Protein AF-B3VRM2-F1 (afdb_monomer_lite)

Foldseek 3Di:
DDDEDDDPDDQVCQFPDCPPPDPPDPDDDNGWGKDWDWDQDPVGTDTDIDID

Structure (mmCIF, N/CA/C/O backbone):
data_AF-B3VRM2-F1
#
_entry.id   AF-B3VRM2-F1
#
loop_
_atom_site.group_PDB
_atom_site.id
_atom_site.type_symbol
_atom_site.label_atom_id
_atom_site.label_alt_id
_atom_site.label_comp_id
_atom_site.label_asym_id
_atom_site.label_entity_id
_atom_site.label_seq_id
_atom_site.pdbx_PDB_ins_code
_atom_site.Cartn_x
_atom_site.Cartn_y
_atom_site.Cartn_z
_atom_site.occupancy
_atom_site.B_iso_or_equiv
_atom_site.auth_seq_id
_atom_site.auth_comp_id
_atom_site.auth_asym_id
_atom_site.auth_atom_id
_atom_site.pdbx_PDB_model_num
ATOM 1 N N . GLU A 1 1 ? 9.239 -9.666 -20.853 1.00 71.69 1 GLU A N 1
ATOM 2 C CA . GLU A 1 1 ? 8.246 -8.588 -20.695 1.00 71.69 1 GLU A CA 1
ATOM 3 C C . GLU A 1 1 ? 8.566 -7.865 -19.404 1.00 71.69 1 GLU A C 1
ATOM 5 O O . GLU A 1 1 ? 8.962 -8.535 -18.453 1.00 71.69 1 GLU A O 1
ATOM 10 N N . ASP A 1 2 ? 8.471 -6.539 -19.402 1.00 86.75 2 ASP A N 1
ATOM 11 C CA . ASP A 1 2 ? 8.667 -5.735 -18.195 1.00 86.75 2 ASP A CA 1
ATOM 12 C C . ASP A 1 2 ? 7.413 -5.815 -17.314 1.00 86.75 2 ASP A C 1
ATOM 14 O O . ASP A 1 2 ? 6.293 -5.894 -17.819 1.00 86.75 2 ASP A O 1
ATOM 18 N N . VAL A 1 3 ? 7.604 -5.841 -15.994 1.00 92.88 3 VAL A N 1
ATOM 19 C CA . VAL A 1 3 ? 6.518 -5.945 -15.007 1.00 92.88 3 VAL A CA 1
ATOM 20 C C . VAL A 1 3 ? 6.157 -4.551 -14.501 1.00 92.88 3 VAL A C 1
ATOM 22 O O . VAL A 1 3 ? 7.045 -3.789 -14.125 1.00 92.88 3 VAL A O 1
ATOM 25 N N . ASP A 1 4 ? 4.859 -4.251 -14.440 1.00 95.25 4 ASP A N 1
ATOM 26 C CA . ASP A 1 4 ? 4.316 -3.005 -13.889 1.00 95.25 4 ASP A CA 1
ATOM 27 C C . ASP A 1 4 ? 3.335 -3.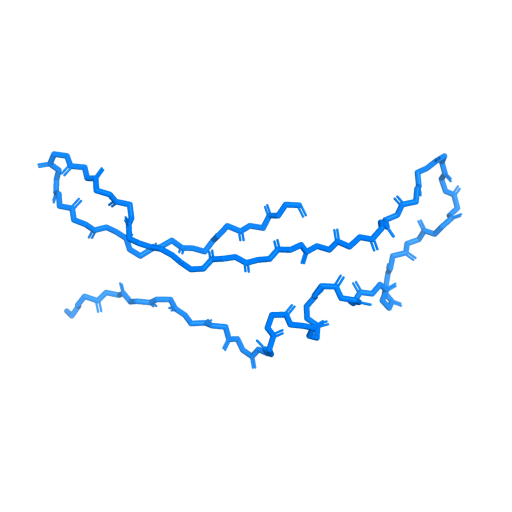288 -12.736 1.00 95.25 4 ASP A C 1
ATOM 29 O O . ASP A 1 4 ? 2.887 -4.423 -12.540 1.00 95.25 4 ASP A O 1
ATOM 33 N N . LEU A 1 5 ? 3.016 -2.257 -11.954 1.00 96.44 5 LEU A N 1
ATOM 34 C CA . LEU A 1 5 ? 2.138 -2.325 -10.788 1.00 96.44 5 LEU A CA 1
ATOM 35 C C . LEU A 1 5 ? 0.900 -1.451 -10.992 1.00 96.44 5 LEU A C 1
ATOM 37 O O . LEU A 1 5 ? 0.984 -0.330 -11.479 1.00 96.44 5 LEU A O 1
ATOM 41 N N . ALA A 1 6 ? -0.253 -1.934 -10.538 1.00 96.75 6 ALA A N 1
ATOM 42 C CA . ALA A 1 6 ? -1.497 -1.178 -10.560 1.00 96.75 6 ALA A CA 1
ATOM 43 C C . ALA A 1 6 ? -2.308 -1.428 -9.288 1.00 96.75 6 ALA A C 1
ATOM 45 O O . ALA A 1 6 ? -2.223 -2.493 -8.672 1.00 96.75 6 ALA A O 1
ATOM 46 N N . PHE A 1 7 ? -3.124 -0.447 -8.906 1.00 97.31 7 PHE A N 1
ATOM 47 C CA . PHE A 1 7 ? -4.072 -0.621 -7.815 1.00 97.31 7 PHE A CA 1
ATOM 48 C C . PHE A 1 7 ? -5.292 -1.424 -8.271 1.00 97.31 7 PHE A C 1
ATOM 50 O O . PHE A 1 7 ? -5.876 -1.151 -9.317 1.00 97.31 7 PHE A O 1
ATOM 57 N N . LEU A 1 8 ? -5.713 -2.385 -7.445 1.00 97.19 8 LEU A N 1
ATOM 58 C CA . LEU A 1 8 ? -6.953 -3.139 -7.662 1.00 97.19 8 LEU A CA 1
ATOM 59 C C . LEU A 1 8 ? -8.209 -2.324 -7.302 1.00 97.19 8 LEU A C 1
ATOM 61 O O . LEU A 1 8 ? -9.286 -2.565 -7.839 1.00 97.19 8 LEU A O 1
ATOM 65 N N . ARG A 1 9 ? -8.075 -1.389 -6.357 1.00 96.19 9 ARG A N 1
ATOM 66 C CA . ARG A 1 9 ? -9.138 -0.511 -5.841 1.00 96.19 9 ARG A CA 1
ATOM 67 C C . ARG A 1 9 ? -8.674 0.940 -5.915 1.00 96.19 9 ARG A C 1
ATOM 69 O O . ARG A 1 9 ? -7.479 1.177 -6.069 1.00 96.19 9 ARG A O 1
ATOM 76 N N . SER A 1 10 ? -9.585 1.901 -5.793 1.00 95.75 10 SER A N 1
ATOM 77 C CA . SER A 1 10 ? -9.188 3.311 -5.768 1.00 95.75 10 SER A CA 1
ATOM 78 C C . SER A 1 10 ? -8.302 3.614 -4.545 1.00 95.75 10 SER A C 1
ATOM 80 O O . SER A 1 10 ? -8.472 2.985 -3.492 1.00 95.75 10 SER A O 1
ATOM 82 N N . PRO A 1 11 ? -7.356 4.565 -4.647 1.00 94.31 11 PRO A N 1
ATOM 83 C CA . PRO A 1 11 ? -6.587 5.033 -3.495 1.00 94.31 11 PRO A CA 1
ATOM 84 C C . PRO A 1 11 ? -7.482 5.514 -2.347 1.00 94.31 11 PRO A C 1
ATOM 86 O O . PRO A 1 11 ? -7.161 5.276 -1.185 1.00 94.31 11 PRO A O 1
ATOM 89 N N . GLU A 1 12 ? -8.632 6.119 -2.654 1.00 95.81 12 GLU A N 1
ATOM 90 C CA . GLU A 1 12 ? -9.614 6.563 -1.664 1.00 95.81 12 GLU A CA 1
ATOM 91 C C . GLU A 1 12 ? -10.242 5.381 -0.914 1.00 95.81 12 GLU A C 1
ATOM 93 O O . GLU A 1 12 ? -10.376 5.435 0.309 1.00 95.81 12 GLU A O 1
ATOM 98 N N . ASP A 1 13 ? -10.589 4.292 -1.609 1.00 96.81 13 ASP A N 1
ATOM 99 C CA . ASP A 1 13 ? -11.136 3.090 -0.971 1.00 96.81 13 ASP A CA 1
ATOM 100 C C . ASP A 1 13 ? -10.095 2.416 -0.072 1.00 96.81 13 ASP A C 1
ATOM 102 O O . ASP A 1 13 ? -10.435 1.920 1.000 1.00 96.81 13 ASP A O 1
ATOM 106 N N . ILE A 1 14 ? -8.826 2.404 -0.495 1.00 95.69 14 ILE A N 1
ATOM 107 C CA . ILE A 1 14 ? -7.700 1.877 0.291 1.00 95.69 14 ILE A CA 1
ATOM 108 C C . ILE A 1 14 ? -7.484 2.731 1.546 1.00 95.69 14 ILE A C 1
ATOM 110 O O . ILE A 1 14 ? -7.355 2.187 2.642 1.00 95.69 14 ILE A O 1
ATOM 114 N N . GLN A 1 15 ? -7.497 4.058 1.401 1.00 96.69 15 GLN A N 1
ATOM 115 C CA . GLN A 1 15 ? -7.211 5.008 2.474 1.00 96.69 15 GLN A CA 1
ATOM 116 C C . GLN A 1 15 ? -8.138 4.856 3.681 1.00 96.69 15 GLN A C 1
ATOM 118 O O . GLN A 1 15 ? -7.693 5.020 4.820 1.00 96.69 15 GLN A O 1
ATOM 123 N N . HIS A 1 16 ? -9.408 4.534 3.439 1.00 95.25 16 HIS A N 1
ATOM 124 C CA . HIS A 1 16 ? -10.438 4.443 4.473 1.00 95.25 16 HIS A CA 1
ATOM 125 C C . HIS A 1 16 ? -10.753 2.998 4.896 1.00 95.25 16 HIS A C 1
ATOM 127 O O . HIS A 1 16 ? -11.644 2.783 5.723 1.00 95.25 16 HIS A O 1
ATOM 133 N N . ASP A 1 17 ? -10.050 1.997 4.356 1.00 95.25 17 ASP A N 1
ATOM 134 C CA . ASP A 1 17 ? -10.318 0.596 4.674 1.00 95.25 17 ASP A CA 1
ATOM 135 C C . ASP A 1 17 ? -9.746 0.205 6.041 1.00 95.25 17 ASP A C 1
ATOM 137 O O . ASP A 1 17 ? -8.543 0.022 6.217 1.00 95.25 17 ASP A O 1
ATOM 141 N N . LYS A 1 18 ? -10.638 0.045 7.020 1.00 93.25 18 LYS A N 1
ATOM 142 C CA . LYS A 1 18 ? -10.310 -0.425 8.377 1.00 93.25 18 LYS A CA 1
ATOM 143 C C . LYS A 1 18 ? -11.114 -1.659 8.776 1.00 93.25 18 LYS A C 1
ATOM 145 O O . LYS A 1 18 ? -11.216 -1.974 9.957 1.00 93.25 18 LYS A O 1
ATOM 150 N N . LYS A 1 19 ? -11.724 -2.359 7.811 1.00 91.31 19 LYS A N 1
ATOM 151 C CA . LYS A 1 19 ? -12.760 -3.379 8.078 1.00 91.31 19 LYS A CA 1
ATOM 152 C C . LYS A 1 19 ? -12.294 -4.540 8.961 1.00 91.31 19 LYS A C 1
ATOM 154 O O . LYS A 1 19 ? -13.121 -5.147 9.629 1.00 91.31 19 LYS A O 1
ATOM 159 N N . ALA A 1 20 ? -10.999 -4.850 8.943 1.00 90.56 20 ALA A N 1
ATOM 160 C CA . ALA A 1 20 ? -10.395 -5.930 9.721 1.00 90.56 20 ALA A CA 1
ATOM 161 C C . ALA A 1 20 ? -9.366 -5.432 10.753 1.00 90.56 20 ALA A C 1
ATOM 163 O O . ALA A 1 20 ? -8.634 -6.242 11.318 1.00 90.56 20 ALA A O 1
ATOM 164 N N . PHE A 1 21 ? -9.275 -4.118 10.983 1.00 89.94 21 PHE A N 1
ATOM 165 C CA . PHE A 1 21 ? -8.349 -3.579 11.974 1.00 89.94 21 PHE A CA 1
ATOM 166 C C . PHE A 1 21 ? -8.911 -3.795 13.387 1.00 89.94 21 PHE A C 1
ATOM 168 O O . PHE A 1 21 ? -10.053 -3.431 13.672 1.00 89.94 21 PHE A O 1
ATOM 175 N N . LEU A 1 22 ? -8.117 -4.419 14.261 1.00 87.00 22 LEU A N 1
ATOM 176 C CA . LEU A 1 22 ? -8.494 -4.690 15.646 1.00 87.00 22 LEU A CA 1
ATOM 177 C C . LEU A 1 22 ? -8.174 -3.466 16.513 1.00 87.00 22 LEU A C 1
ATOM 179 O O . LEU A 1 22 ? -7.018 -3.092 16.681 1.00 87.00 22 LEU A O 1
ATOM 183 N N . ASN A 1 23 ? -9.219 -2.849 17.066 1.00 80.12 23 ASN A N 1
ATOM 184 C CA . ASN A 1 23 ? -9.125 -1.676 17.945 1.00 80.12 23 ASN A CA 1
ATOM 185 C C . ASN A 1 23 ? -8.970 -2.054 19.433 1.00 80.12 23 ASN A C 1
ATOM 187 O O . ASN A 1 23 ? -9.348 -1.283 20.310 1.00 80.12 23 ASN A O 1
ATOM 191 N N . ASP A 1 24 ? -8.487 -3.256 19.741 1.00 85.62 24 ASP A N 1
ATOM 192 C CA . ASP A 1 24 ? -8.300 -3.759 21.110 1.00 85.62 24 ASP A CA 1
ATOM 193 C C . ASP A 1 24 ? -6.885 -3.500 21.663 1.00 85.62 24 ASP A C 1
ATOM 195 O O . ASP A 1 24 ? -6.523 -4.003 22.727 1.00 85.62 24 ASP A O 1
ATOM 199 N N . SER A 1 25 ? -6.100 -2.678 20.960 1.00 86.25 25 SER A N 1
ATOM 200 C CA . SER A 1 25 ? -4.755 -2.243 21.342 1.00 86.25 25 SER A CA 1
ATOM 201 C C . SER A 1 25 ? -4.705 -0.740 21.658 1.00 86.25 25 SER A C 1
ATOM 203 O O . SER A 1 25 ? -5.702 -0.032 21.553 1.00 86.25 25 SER A O 1
ATOM 205 N N . GLU A 1 26 ? -3.532 -0.232 22.045 1.00 93.62 26 GLU A N 1
ATOM 206 C CA . GLU A 1 26 ? -3.321 1.198 22.332 1.00 93.62 26 GLU A CA 1
ATOM 207 C C . GLU A 1 26 ? -3.333 2.092 21.077 1.00 93.62 26 GLU A C 1
ATOM 209 O O . GLU A 1 26 ? -3.358 3.317 21.196 1.00 93.62 26 GLU A O 1
ATOM 214 N N . TRP A 1 27 ? -3.299 1.500 19.879 1.00 92.31 27 TRP A N 1
ATOM 215 C CA . TRP A 1 27 ? -3.157 2.228 18.621 1.00 92.31 27 TRP A CA 1
ATOM 216 C C . TRP A 1 27 ? -4.447 2.256 17.810 1.00 92.31 27 TRP A C 1
ATOM 218 O O . TRP A 1 27 ? -5.134 1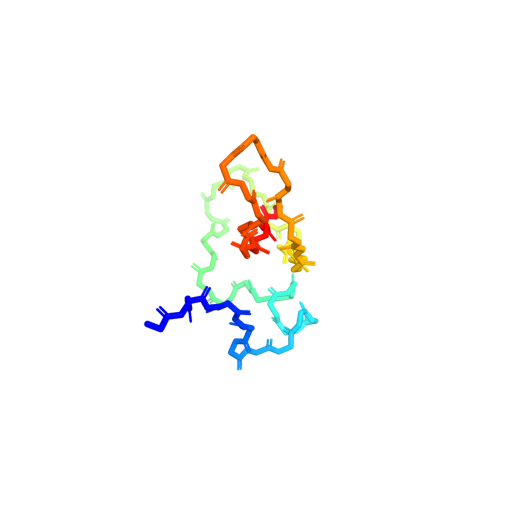.249 17.651 1.00 92.31 27 TRP A O 1
ATOM 228 N N . GLU A 1 28 ? -4.709 3.416 17.213 1.00 92.12 28 GLU A N 1
ATOM 229 C CA . GLU A 1 28 ? -5.764 3.611 16.226 1.00 92.12 28 GLU A CA 1
ATOM 230 C C . GLU A 1 28 ? -5.153 3.739 14.827 1.00 92.12 28 GLU A C 1
ATOM 232 O O . GLU A 1 28 ? -4.258 4.554 14.588 1.00 92.12 28 GLU A O 1
ATOM 237 N N . LEU A 1 29 ? -5.672 2.970 13.868 1.00 93.38 29 LEU A N 1
ATOM 238 C CA . LEU A 1 29 ? -5.363 3.179 12.459 1.00 93.38 29 LEU A CA 1
ATOM 239 C C . LEU A 1 29 ? -6.178 4.363 11.935 1.00 93.38 29 LEU A C 1
ATOM 241 O O . LEU A 1 29 ? -7.402 4.281 11.883 1.00 93.38 29 LEU A O 1
ATOM 245 N N . LEU A 1 30 ? -5.529 5.447 11.501 1.00 93.31 30 LEU A N 1
ATOM 246 C CA . LEU A 1 30 ? -6.219 6.632 10.968 1.00 93.31 30 LEU A CA 1
ATOM 247 C C . LEU A 1 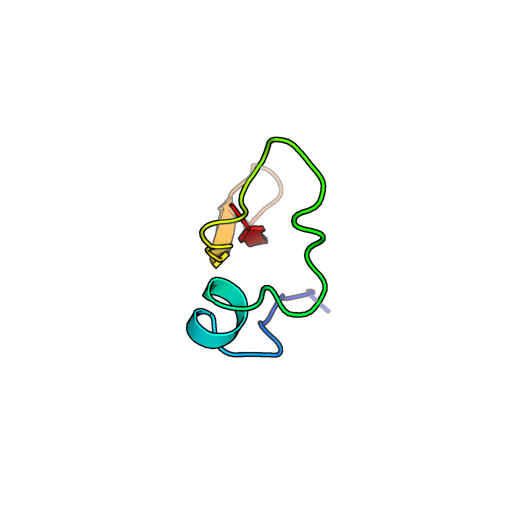30 ? -6.541 6.515 9.475 1.00 93.31 30 LEU A C 1
ATOM 249 O O . LEU A 1 30 ? -7.681 6.758 9.079 1.00 93.31 30 LEU A O 1
ATOM 253 N N . SER A 1 31 ? -5.566 6.117 8.663 1.00 94.62 31 SER A N 1
ATOM 254 C CA . SER A 1 31 ? -5.704 5.919 7.217 1.00 94.62 31 SER A CA 1
ATOM 255 C C . SER A 1 31 ? -4.448 5.266 6.653 1.00 94.62 31 SER A C 1
ATOM 257 O O . SE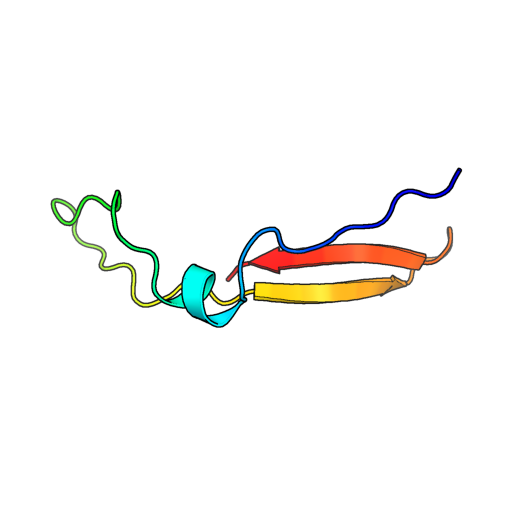R A 1 31 ? -3.377 5.499 7.208 1.00 94.62 31 SER A O 1
ATOM 259 N N . VAL A 1 32 ? -4.558 4.571 5.520 1.00 95.94 32 VAL A N 1
ATOM 260 C CA . VAL A 1 32 ? -3.401 4.032 4.782 1.00 95.94 32 VAL A CA 1
ATOM 261 C C . VAL A 1 32 ? -3.325 4.694 3.410 1.00 95.94 32 VAL A C 1
ATOM 263 O O . VAL A 1 32 ? -4.004 4.287 2.471 1.00 95.94 32 VAL A O 1
ATOM 266 N N . SER A 1 33 ? -2.532 5.7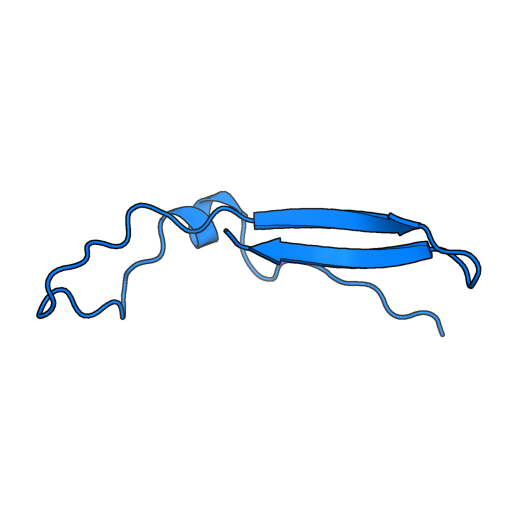58 3.286 1.00 96.00 33 SER A N 1
ATOM 267 C CA . SER A 1 33 ? -2.383 6.443 1.991 1.00 96.00 33 SER A CA 1
ATOM 268 C C . SER A 1 33 ? -1.473 5.648 1.062 1.00 96.00 33 SER A C 1
ATOM 270 O O . SER A 1 33 ? -0.516 5.022 1.517 1.00 96.00 33 SER A O 1
ATOM 272 N N . SER A 1 34 ? -1.763 5.681 -0.239 1.00 97.00 34 SER A N 1
ATOM 273 C CA . SER A 1 34 ? -1.003 4.928 -1.233 1.00 97.00 34 SER A CA 1
ATOM 274 C C . SER A 1 34 ? -0.670 5.748 -2.471 1.00 97.00 34 SER A C 1
ATOM 276 O O . SER A 1 34 ? -1.536 6.455 -2.985 1.00 97.00 34 SER A O 1
ATOM 278 N N . THR A 1 35 ? 0.545 5.586 -2.995 1.00 97.06 35 THR A N 1
ATOM 279 C CA . THR A 1 35 ? 1.024 6.327 -4.173 1.00 97.06 35 THR A CA 1
ATOM 280 C C . THR A 1 35 ? 1.822 5.418 -5.100 1.00 97.06 35 THR A C 1
ATOM 282 O O . THR A 1 35 ? 2.698 4.686 -4.641 1.00 97.06 35 THR A O 1
ATOM 285 N N . TYR A 1 36 ? 1.538 5.496 -6.403 1.00 97.38 36 TYR A N 1
ATOM 286 C CA . TYR A 1 36 ? 2.347 4.876 -7.455 1.00 97.38 36 TYR A CA 1
ATOM 287 C C . TYR A 1 36 ? 3.436 5.840 -7.941 1.00 97.38 36 TYR A C 1
ATOM 289 O O . TYR A 1 36 ? 3.176 7.030 -8.139 1.00 97.38 36 TYR A O 1
ATOM 297 N N . SER A 1 37 ? 4.642 5.331 -8.169 1.00 96.75 37 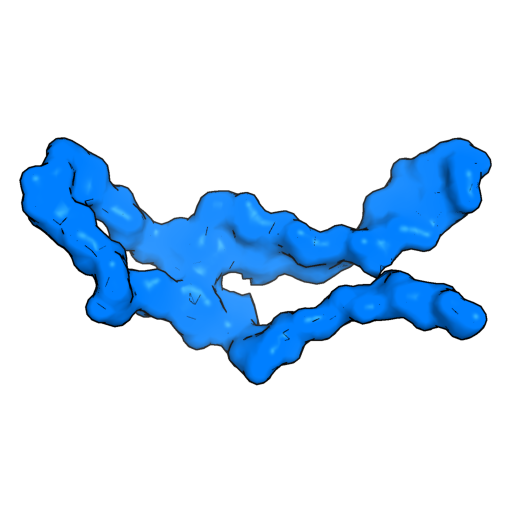SER A N 1
ATOM 298 C CA . SER A 1 37 ? 5.748 6.074 -8.770 1.00 96.75 37 SER A CA 1
ATOM 299 C C . SER A 1 37 ? 6.733 5.136 -9.474 1.00 96.75 37 SER A C 1
ATOM 301 O O . SER A 1 37 ? 6.668 3.917 -9.331 1.00 96.75 37 SER A O 1
ATOM 303 N N . ILE A 1 38 ? 7.666 5.711 -10.240 1.00 96.88 38 ILE A N 1
ATOM 304 C CA . ILE A 1 38 ? 8.825 4.979 -10.760 1.00 96.88 38 ILE A CA 1
ATOM 305 C C . ILE A 1 38 ? 10.049 5.342 -9.924 1.00 96.88 38 ILE A C 1
ATOM 307 O O . ILE A 1 38 ? 10.486 6.497 -9.918 1.00 96.88 38 ILE A O 1
ATOM 311 N N . LEU A 1 39 ? 10.635 4.349 -9.264 1.00 95.81 39 LEU A N 1
ATOM 312 C CA . LEU A 1 39 ? 11.902 4.483 -8.563 1.00 95.81 39 LEU A CA 1
ATOM 313 C C . LEU A 1 39 ? 13.056 4.418 -9.566 1.00 95.81 39 LEU A C 1
ATOM 315 O O . LEU A 1 39 ? 13.269 3.398 -10.220 1.00 95.81 39 LEU A O 1
ATOM 319 N N . GLN A 1 40 ? 13.812 5.507 -9.686 1.00 96.25 40 GLN A N 1
ATOM 320 C CA . GLN A 1 40 ? 14.979 5.577 -10.566 1.00 96.25 40 GLN A CA 1
ATOM 321 C C . GLN A 1 40 ? 16.229 5.049 -9.855 1.00 96.25 40 GLN A C 1
ATOM 323 O O . GLN A 1 40 ? 16.521 5.441 -8.725 1.00 96.25 40 GLN A O 1
ATOM 328 N N . SER A 1 41 ? 16.995 4.194 -10.529 1.00 93.06 41 SER A N 1
ATOM 329 C CA . SER A 1 41 ? 18.274 3.669 -10.041 1.00 93.06 41 SER A CA 1
ATOM 330 C C . SER A 1 41 ? 19.308 3.578 -11.168 1.00 93.06 41 SER A C 1
ATOM 332 O O . SER A 1 41 ? 18.987 3.762 -12.342 1.00 93.06 41 SER A O 1
ATOM 334 N N . SER A 1 42 ? 20.552 3.230 -10.829 1.00 94.69 42 SER A N 1
ATOM 335 C CA . SER A 1 42 ? 21.612 2.978 -11.817 1.00 94.69 42 SER A CA 1
ATOM 336 C C . SER A 1 42 ? 21.313 1.807 -12.761 1.00 94.69 42 SER A C 1
ATOM 338 O O . SER A 1 42 ? 21.878 1.755 -13.849 1.00 94.69 42 SER A O 1
ATOM 340 N N . ALA A 1 43 ? 20.432 0.884 -12.363 1.00 92.56 43 ALA A N 1
ATOM 341 C CA . ALA A 1 43 ? 20.014 -0.259 -13.171 1.00 92.56 43 ALA A CA 1
ATOM 342 C C . ALA A 1 43 ? 18.766 0.024 -14.031 1.00 92.56 43 ALA A C 1
ATOM 344 O O . ALA A 1 43 ? 18.362 -0.842 -14.802 1.00 92.56 43 ALA A O 1
ATOM 345 N N . GLY A 1 44 ? 18.156 1.209 -13.905 1.00 92.94 44 GLY A N 1
ATOM 346 C CA . GLY A 1 44 ? 16.927 1.585 -14.606 1.00 92.94 44 GLY A CA 1
ATOM 347 C C . GLY A 1 44 ? 15.801 2.026 -13.669 1.00 92.94 44 GLY A C 1
ATOM 348 O O . GLY A 1 44 ? 16.015 2.231 -12.468 1.00 92.94 44 GLY A O 1
ATOM 349 N N . GLY A 1 45 ? 14.609 2.199 -14.246 1.00 95.31 45 GLY A N 1
ATOM 350 C CA . GLY A 1 45 ? 13.388 2.584 -13.540 1.00 95.31 45 GLY A CA 1
ATOM 351 C C . GLY A 1 45 ? 12.563 1.369 -13.121 1.00 95.31 45 GLY A C 1
ATOM 352 O O . GLY A 1 45 ? 12.364 0.454 -13.915 1.00 95.31 45 GLY A O 1
ATOM 353 N N . PHE A 1 46 ? 12.067 1.378 -11.886 1.00 95.94 46 PHE A N 1
ATOM 354 C CA . PHE A 1 46 ? 11.285 0.291 -11.300 1.00 95.94 46 PHE A CA 1
ATOM 355 C C . PHE A 1 46 ? 9.922 0.808 -10.844 1.00 95.94 46 PHE A C 1
ATOM 357 O O . PHE A 1 46 ? 9.855 1.813 -10.138 1.00 95.94 46 PHE A O 1
ATOM 364 N N . ALA A 1 47 ? 8.840 0.126 -11.223 1.00 97.00 47 ALA A N 1
ATOM 365 C CA . ALA A 1 47 ? 7.508 0.444 -10.720 1.00 97.00 47 ALA A CA 1
ATOM 366 C C . ALA A 1 47 ? 7.443 0.234 -9.199 1.00 97.00 47 ALA A C 1
ATOM 368 O O . ALA A 1 47 ? 7.883 -0.795 -8.681 1.00 97.00 47 ALA A O 1
ATOM 369 N N . GLN A 1 48 ? 6.887 1.208 -8.481 1.00 96.81 48 GLN A N 1
ATOM 370 C CA . GLN A 1 48 ? 6.737 1.186 -7.031 1.00 96.81 48 GLN A CA 1
ATOM 371 C C . GLN A 1 48 ? 5.327 1.629 -6.645 1.00 96.81 48 GLN A C 1
ATOM 373 O O . GLN A 1 48 ? 4.811 2.629 -7.137 1.00 96.81 48 GLN A O 1
ATOM 378 N N . ILE A 1 49 ? 4.737 0.916 -5.687 1.00 97.81 49 ILE A N 1
ATOM 379 C CA . ILE A 1 49 ? 3.596 1.398 -4.910 1.00 97.81 49 ILE A CA 1
ATOM 380 C C . ILE A 1 49 ? 4.044 1.509 -3.453 1.00 97.81 49 ILE A C 1
ATOM 382 O O . ILE A 1 49 ? 4.510 0.530 -2.872 1.00 97.81 49 ILE A O 1
ATOM 386 N N . GLN A 1 50 ? 3.915 2.697 -2.865 1.00 96.94 50 GLN A N 1
ATOM 387 C CA . GLN A 1 50 ? 4.166 2.940 -1.443 1.00 96.94 50 GLN A CA 1
ATOM 388 C C . GLN A 1 50 ? 2.846 3.000 -0.673 1.00 96.94 50 GLN A C 1
ATOM 390 O O . GLN A 1 50 ? 1.889 3.589 -1.170 1.00 96.94 50 GLN A O 1
ATOM 395 N N . PHE A 1 51 ? 2.836 2.449 0.542 1.00 96.50 51 PHE A N 1
ATOM 396 C CA . PHE A 1 51 ? 1.771 2.595 1.537 1.00 96.50 51 PHE A CA 1
ATOM 397 C C . PHE A 1 51 ? 2.356 3.237 2.806 1.00 96.50 51 PHE A C 1
ATOM 399 O O . PHE A 1 51 ? 3.468 2.866 3.192 1.00 96.50 51 PHE A O 1
ATOM 406 N N . ASN A 1 52 ? 1.643 4.190 3.419 1.00 88.56 52 ASN A N 1
ATOM 407 C CA . ASN A 1 52 ? 2.027 4.841 4.685 1.00 88.56 52 ASN A CA 1
ATOM 408 C C . ASN A 1 52 ? 1.193 4.344 5.862 1.00 88.56 52 ASN A C 1
ATOM 410 O O . ASN A 1 52 ? -0.029 4.163 5.654 1.00 88.56 52 ASN A O 1
#

Secondary structure (DSSP, 8-state):
-------SS-HHHHHT--TT---SSS-------EEEEEEEETTEEEEEEEE-

Radius of gyration: 14.94 Å; chains: 1; bounding box: 34×15×43 Å

Sequence (52 aa):
EDVDLAFLRSPEDIQHDKKAFLNDSEWELLSVSSTYSILQSSAGGFAQIQFN

pLDDT: mean 93.59, std 4.75, range [71.69, 97.81]

Organism: Pan troglodytes (NCBI:txid9598)